Protein AF-A0A8T6NW62-F1 (afdb_monomer)

Sequence (84 aa):
MKQIGTALQSVGHLHIETAPYIYLVETHPDYVGKMDAIFQQVIDRSIAVSSSVITLAEVLSHPLKQQHTRLVARRWSLSASWWR

Mean predicted aligned error: 6.09 Å

Radius of gyration: 13.09 Å; Cα contacts (8 Å, |Δi|>4): 65; chains: 1; bounding box: 27×23×38 Å

Secondary structure (DSSP, 8-state):
-HHHHHHTTT-SEEE--HHHHHHHHTT-TTTHHHHHHHHHHHHHHT-EEE--HHHHHHHHHHHHHTT-HHHHHHHHHHHHTT--

pLDDT: mean 83.79, std 13.97, range [42.28, 96.44]

Solvent-accessible surface area (backbone atoms only — not comparable to full-atom values): 4900 Å² total; per-residue (Å²): 116,76,63,58,61,62,72,48,69,86,52,63,65,48,80,55,62,43,65,63,53,40,25,55,58,70,55,33,83,92,41,24,70,58,42,55,54,52,53,48,51,32,61,79,66,66,33,43,75,47,64,54,73,63,36,53,49,60,53,45,49,60,37,57,77,67,68,39,52,67,52,52,51,55,46,49,59,64,50,52,69,70,77,108

Foldseek 3Di:
DVVLLVVCVPAQEDEDAQVLLLCCLVVPPVCVVVSVVNLVSCQVVVRHYDYDVVSVCNSVVVCVVVVVVVSNVVSVVVCVVSVD

Nearest PDB structures (foldseek):
  6yxx-assembly1_E6  TM=3.047E-01  e=1.459E+00  Trypanosoma brucei brucei

Structure (mmCIF, N/CA/C/O backbone):
data_AF-A0A8T6NW62-F1
#
_entry.id   AF-A0A8T6NW62-F1
#
loop_
_atom_site.group_PDB
_atom_site.id
_atom_site.type_symbol
_atom_site.label_atom_id
_atom_site.label_alt_id
_atom_site.label_comp_id
_atom_site.label_asym_id
_atom_site.label_entity_id
_atom_site.label_seq_id
_atom_site.pdbx_PDB_ins_code
_atom_site.Cartn_x
_atom_site.Cartn_y
_atom_site.Cartn_z
_atom_site.occupancy
_atom_site.B_iso_or_equiv
_atom_site.auth_seq_id
_atom_site.auth_comp_id
_atom_site.auth_asym_id
_atom_site.auth_atom_id
_atom_site.pdbx_PDB_model_num
ATOM 1 N N . MET A 1 1 ? 7.368 -8.907 9.850 1.00 55.44 1 MET A N 1
ATOM 2 C CA . MET A 1 1 ? 6.021 -9.422 9.499 1.00 55.44 1 MET A CA 1
ATOM 3 C C . MET A 1 1 ? 5.015 -9.369 10.653 1.00 55.44 1 MET A C 1
ATOM 5 O O . MET A 1 1 ? 3.954 -8.812 10.424 1.00 55.44 1 MET A O 1
ATOM 9 N N . LYS A 1 2 ? 5.320 -9.825 11.888 1.00 58.56 2 LYS A N 1
ATOM 10 C CA . LYS A 1 2 ? 4.382 -9.745 13.043 1.00 58.56 2 LYS A CA 1
ATOM 11 C C . LYS A 1 2 ? 3.801 -8.344 13.332 1.00 58.56 2 LYS A C 1
ATOM 13 O O . LYS A 1 2 ? 2.663 -8.253 13.762 1.00 58.56 2 LYS A O 1
ATOM 18 N N . GLN A 1 3 ? 4.544 -7.269 13.055 1.00 82.56 3 GLN A N 1
ATOM 19 C CA . GLN A 1 3 ? 4.100 -5.897 13.343 1.00 82.56 3 GLN A CA 1
ATOM 20 C C . GLN A 1 3 ? 2.940 -5.401 12.461 1.00 82.56 3 GLN A C 1
ATOM 22 O O . GLN A 1 3 ? 2.109 -4.650 12.953 1.00 82.56 3 GLN A O 1
ATOM 27 N N . ILE A 1 4 ? 2.844 -5.829 11.194 1.00 88.38 4 ILE A N 1
ATOM 28 C CA . ILE A 1 4 ? 1.797 -5.343 10.270 1.00 88.38 4 ILE A CA 1
ATOM 29 C C . ILE A 1 4 ? 0.424 -5.885 10.679 1.00 88.38 4 ILE A C 1
ATOM 31 O O . ILE A 1 4 ? -0.536 -5.127 10.763 1.00 88.38 4 ILE A O 1
ATOM 35 N N . GLY A 1 5 ? 0.342 -7.183 10.991 1.00 87.62 5 GLY A N 1
ATOM 36 C CA . GLY A 1 5 ? -0.904 -7.802 11.444 1.00 87.62 5 GLY A CA 1
ATOM 37 C C . GLY A 1 5 ? -1.433 -7.159 12.725 1.00 87.62 5 GLY A C 1
ATOM 38 O O . GLY A 1 5 ? -2.616 -6.852 12.801 1.00 87.62 5 GLY A O 1
ATOM 39 N N . THR A 1 6 ? -0.556 -6.885 13.699 1.00 90.81 6 THR A N 1
ATOM 40 C CA . THR A 1 6 ? -0.932 -6.155 14.919 1.00 90.81 6 THR A CA 1
ATOM 41 C C . THR A 1 6 ? -1.364 -4.719 14.618 1.00 90.81 6 THR A C 1
ATOM 43 O O . THR A 1 6 ? -2.366 -4.270 15.161 1.00 90.81 6 THR A O 1
ATOM 46 N N . ALA A 1 7 ? -0.659 -4.007 13.733 1.00 91.62 7 ALA A N 1
ATOM 47 C CA . ALA A 1 7 ? -0.985 -2.621 13.392 1.00 91.62 7 ALA A CA 1
ATOM 48 C C . ALA A 1 7 ? -2.365 -2.466 12.730 1.00 91.62 7 ALA A C 1
ATOM 50 O O . ALA A 1 7 ? -3.003 -1.430 12.886 1.00 91.62 7 ALA A O 1
ATOM 51 N N . LEU A 1 8 ? -2.835 -3.492 12.015 1.00 93.50 8 LEU A N 1
ATOM 52 C CA . LEU A 1 8 ? -4.120 -3.477 11.314 1.00 93.50 8 LEU A CA 1
ATOM 53 C C . LEU A 1 8 ? -5.263 -4.150 12.096 1.00 93.50 8 LEU A C 1
ATOM 55 O O . LEU A 1 8 ? -6.368 -4.258 11.572 1.00 93.50 8 LEU A O 1
ATOM 59 N N . GLN A 1 9 ? -5.042 -4.597 13.340 1.00 91.88 9 GLN A N 1
ATOM 60 C CA . GLN A 1 9 ? -6.035 -5.374 14.103 1.00 91.88 9 GLN A CA 1
ATOM 61 C C . GLN A 1 9 ? -7.385 -4.672 14.295 1.00 91.88 9 GLN A C 1
ATOM 63 O O . GLN A 1 9 ? -8.411 -5.346 14.269 1.00 91.88 9 GLN A O 1
ATOM 68 N N . SER A 1 10 ? -7.388 -3.354 14.497 1.00 92.62 10 SER A N 1
ATOM 69 C CA . SER A 1 10 ? -8.589 -2.542 14.745 1.00 92.62 10 SER A CA 1
ATOM 70 C C . SER A 1 10 ? -8.949 -1.616 13.579 1.00 92.62 10 SER A C 1
ATOM 72 O O . SER A 1 10 ? -9.790 -0.728 13.725 1.00 92.62 10 SER A O 1
ATOM 74 N N . VAL A 1 11 ? -8.307 -1.789 12.422 1.00 95.81 11 VAL A N 1
ATOM 75 C CA . VAL A 1 11 ? -8.509 -0.922 11.259 1.00 95.81 11 VAL A CA 1
ATOM 76 C C . VAL A 1 11 ? -9.700 -1.426 10.450 1.00 95.81 11 VAL A C 1
ATOM 78 O O . VAL A 1 11 ? -9.644 -2.505 9.872 1.00 95.81 11 VAL A O 1
ATOM 81 N N . GLY A 1 12 ? -10.770 -0.630 10.393 1.00 95.19 12 GLY A N 1
ATOM 82 C CA . GLY A 1 12 ? -11.937 -0.907 9.543 1.00 95.19 12 GLY A CA 1
ATOM 83 C C . GLY A 1 12 ? -11.829 -0.327 8.129 1.00 95.19 12 GLY A C 1
ATOM 84 O O . GLY A 1 12 ? -12.480 -0.819 7.211 1.00 95.19 12 GLY A O 1
ATOM 85 N N . HIS A 1 13 ? -10.988 0.696 7.942 1.00 96.44 13 HIS A N 1
ATOM 86 C CA . HIS A 1 13 ? -10.777 1.357 6.655 1.00 96.44 13 HIS A CA 1
ATOM 87 C C . HIS A 1 13 ? -9.315 1.781 6.511 1.00 96.44 13 HIS A C 1
ATOM 89 O O . HIS A 1 13 ? -8.776 2.476 7.370 1.00 96.44 13 HIS A O 1
ATOM 95 N N . LEU A 1 14 ? -8.678 1.366 5.421 1.00 95.06 14 LEU A N 1
ATOM 96 C CA . LEU A 1 14 ? -7.327 1.745 5.039 1.00 95.06 14 LEU A CA 1
ATOM 97 C C . LEU A 1 14 ? -7.355 2.669 3.810 1.00 95.06 14 LEU A C 1
ATOM 99 O O . LEU A 1 14 ? -7.849 2.295 2.744 1.00 95.06 14 LEU A O 1
ATOM 103 N N . HIS A 1 15 ? -6.803 3.876 3.942 1.00 95.38 15 HIS A N 1
ATOM 104 C CA . HIS A 1 15 ? -6.499 4.717 2.784 1.00 95.38 15 HIS A CA 1
ATOM 105 C C . HIS A 1 15 ? -5.091 4.396 2.286 1.00 95.38 15 HIS A C 1
ATOM 107 O O . HIS A 1 15 ? -4.139 4.437 3.066 1.00 95.38 15 HIS A O 1
ATOM 113 N N . ILE A 1 16 ? -4.959 4.043 1.009 1.00 94.06 16 ILE A N 1
ATOM 114 C CA . ILE A 1 16 ? -3.672 3.675 0.416 1.00 94.06 16 ILE A CA 1
ATOM 115 C C . ILE A 1 16 ? -3.227 4.779 -0.536 1.00 94.06 16 ILE A C 1
ATOM 117 O O . ILE A 1 16 ? -3.936 5.112 -1.485 1.00 94.06 16 ILE A O 1
ATOM 121 N N . GLU A 1 17 ? -2.034 5.303 -0.281 1.00 95.19 17 GLU A N 1
ATOM 122 C CA . GLU A 1 17 ? -1.375 6.309 -1.109 1.00 95.19 17 GLU A CA 1
ATOM 123 C C . GLU A 1 17 ? -0.600 5.691 -2.284 1.00 95.19 17 GLU A C 1
ATOM 125 O O . GLU A 1 17 ? -0.521 4.474 -2.460 1.00 95.19 17 GLU A O 1
ATOM 130 N N . THR A 1 18 ? 0.011 6.545 -3.097 1.00 94.44 18 THR A N 1
ATOM 131 C CA . THR A 1 18 ? 0.678 6.194 -4.360 1.00 94.44 18 THR A CA 1
ATOM 132 C C . THR A 1 18 ? 1.832 5.212 -4.216 1.00 94.44 18 THR A C 1
ATOM 134 O O . THR A 1 18 ? 1.884 4.216 -4.940 1.00 94.44 18 THR A O 1
ATOM 137 N N . ALA A 1 19 ? 2.749 5.445 -3.274 1.00 94.19 19 ALA A N 1
ATOM 138 C CA . ALA A 1 19 ? 3.957 4.629 -3.148 1.00 94.19 19 ALA A CA 1
ATOM 139 C C . ALA A 1 19 ? 3.667 3.126 -2.910 1.00 94.19 19 ALA A C 1
ATOM 141 O O . ALA A 1 19 ? 4.239 2.308 -3.632 1.00 94.19 19 ALA A O 1
ATOM 142 N N . PRO A 1 20 ? 2.752 2.725 -1.999 1.00 92.81 20 PRO A N 1
ATOM 143 C CA . PRO A 1 20 ? 2.324 1.330 -1.859 1.00 92.81 20 PRO A CA 1
ATOM 144 C C . PRO A 1 20 ? 1.926 0.628 -3.165 1.00 92.81 20 PRO A C 1
ATOM 146 O O . PRO A 1 20 ? 2.346 -0.505 -3.411 1.00 92.81 20 PRO A O 1
ATOM 149 N N . TYR A 1 21 ? 1.151 1.293 -4.025 1.00 91.12 21 TYR A N 1
ATOM 150 C CA . TYR A 1 21 ? 0.754 0.715 -5.308 1.00 91.12 21 TYR A CA 1
ATOM 151 C C . TYR A 1 21 ? 1.914 0.639 -6.292 1.00 91.12 21 TYR A C 1
ATOM 153 O O . TYR A 1 21 ? 2.043 -0.378 -6.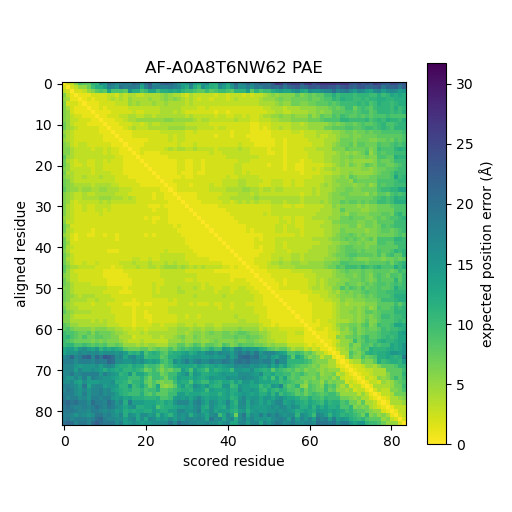968 1.00 91.12 21 TYR A O 1
ATOM 161 N N . ILE A 1 22 ? 2.777 1.658 -6.356 1.00 89.69 22 ILE A N 1
ATOM 162 C CA . ILE A 1 22 ? 3.985 1.611 -7.194 1.00 89.69 22 ILE A CA 1
ATOM 163 C C . ILE A 1 22 ? 4.856 0.424 -6.781 1.00 89.69 22 ILE A C 1
ATOM 165 O O . ILE A 1 22 ? 5.230 -0.384 -7.627 1.00 89.69 22 ILE A O 1
ATOM 169 N N . TYR A 1 23 ? 5.103 0.239 -5.482 1.00 91.56 23 TYR A N 1
ATOM 170 C CA . TYR A 1 23 ? 5.903 -0.884 -4.989 1.00 91.56 23 TYR A CA 1
ATOM 171 C C . TYR A 1 23 ? 5.307 -2.243 -5.348 1.00 91.56 23 TYR A C 1
ATOM 173 O O . TYR A 1 23 ? 6.047 -3.182 -5.646 1.00 91.56 23 TYR A O 1
ATOM 181 N N . LEU A 1 24 ? 3.980 -2.350 -5.341 1.00 88.00 24 LEU A N 1
ATOM 182 C CA . LEU A 1 24 ? 3.279 -3.566 -5.725 1.00 88.00 24 LEU A CA 1
ATOM 183 C C . LEU A 1 24 ? 3.318 -3.819 -7.241 1.00 88.00 24 LEU A C 1
ATOM 185 O O . LEU A 1 24 ? 3.500 -4.964 -7.660 1.00 88.00 24 LEU A O 1
ATOM 189 N N . VAL A 1 25 ? 3.107 -2.782 -8.054 1.00 84.12 25 VAL A N 1
ATOM 190 C CA . VAL A 1 25 ? 3.068 -2.866 -9.524 1.00 84.12 25 VAL A CA 1
ATOM 191 C C . VAL A 1 25 ? 4.461 -3.112 -10.092 1.00 84.12 25 VAL A C 1
ATOM 193 O O . VAL A 1 25 ? 4.629 -3.979 -10.947 1.00 84.12 25 VAL A O 1
ATOM 196 N N . GLU A 1 26 ? 5.465 -2.404 -9.586 1.00 85.56 26 GLU A N 1
ATOM 197 C CA . GLU A 1 26 ? 6.851 -2.480 -10.058 1.00 85.56 26 GLU A CA 1
ATOM 198 C C . GLU A 1 26 ? 7.667 -3.567 -9.342 1.00 85.56 26 GLU A C 1
ATOM 200 O O . GLU A 1 26 ? 8.820 -3.797 -9.687 1.00 85.56 26 GLU A O 1
ATOM 205 N N . THR A 1 27 ? 7.069 -4.296 -8.389 1.00 87.56 27 THR A N 1
ATOM 206 C CA . THR A 1 27 ? 7.742 -5.362 -7.619 1.00 87.56 27 THR A CA 1
ATOM 207 C C . THR A 1 27 ? 9.006 -4.837 -6.933 1.00 87.56 27 THR A C 1
ATOM 209 O O . THR A 1 27 ? 10.085 -5.420 -7.030 1.00 87.56 27 THR A O 1
ATOM 212 N N . HIS A 1 28 ? 8.880 -3.700 -6.244 1.00 89.94 28 HIS A N 1
ATOM 213 C CA . HIS A 1 28 ? 10.025 -3.075 -5.592 1.00 89.94 28 HIS A CA 1
ATOM 214 C C . HIS A 1 28 ? 10.632 -4.051 -4.567 1.00 89.94 28 HIS A C 1
ATOM 216 O O . HIS A 1 28 ? 9.922 -4.455 -3.638 1.00 89.94 28 HIS A O 1
ATOM 222 N N . PRO A 1 29 ? 11.925 -4.409 -4.676 1.00 91.25 29 PRO A N 1
ATOM 223 C CA . PRO A 1 29 ? 12.514 -5.540 -3.952 1.00 91.25 29 PRO A CA 1
ATOM 224 C C . PRO A 1 29 ? 12.356 -5.429 -2.430 1.00 91.25 29 PRO A C 1
ATOM 226 O O . PRO A 1 29 ? 11.990 -6.398 -1.769 1.00 91.25 29 PRO A O 1
ATOM 229 N N . ASP A 1 30 ? 12.525 -4.224 -1.884 1.00 94.56 30 ASP A N 1
ATOM 230 C CA . ASP A 1 30 ? 12.467 -3.998 -0.432 1.00 94.56 30 ASP A CA 1
ATOM 231 C C . ASP A 1 30 ? 11.047 -3.881 0.149 1.00 94.56 30 ASP A C 1
ATOM 233 O O . ASP A 1 30 ? 10.852 -3.973 1.369 1.00 94.56 30 ASP A O 1
ATOM 237 N N . TYR A 1 31 ? 10.042 -3.641 -0.700 1.00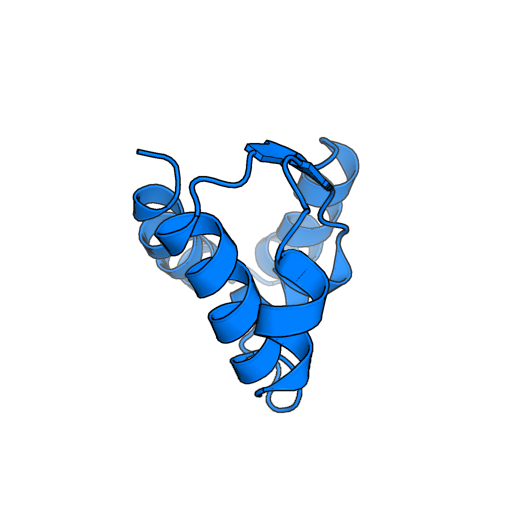 93.06 31 TYR A N 1
ATOM 238 C CA . TYR A 1 31 ? 8.698 -3.257 -0.255 1.00 93.06 31 TYR A CA 1
ATOM 239 C C . TYR A 1 31 ? 7.597 -4.197 -0.725 1.00 93.06 31 TYR A C 1
ATOM 241 O O . TYR A 1 31 ? 6.578 -4.279 -0.041 1.00 93.06 31 TYR A O 1
ATOM 249 N N . VAL A 1 32 ? 7.790 -4.955 -1.807 1.00 91.75 32 VAL A N 1
ATOM 250 C CA . VAL A 1 32 ? 6.747 -5.841 -2.344 1.00 91.75 32 VAL A CA 1
ATOM 251 C C . VAL A 1 32 ? 6.263 -6.848 -1.299 1.00 91.75 32 VAL A C 1
ATOM 253 O O . VAL A 1 32 ? 5.062 -6.965 -1.087 1.00 91.75 32 VAL A O 1
ATOM 256 N N . GLY A 1 33 ? 7.168 -7.451 -0.519 1.00 92.19 33 GLY A N 1
ATOM 257 C CA . GLY A 1 33 ? 6.783 -8.379 0.551 1.00 92.19 33 GLY A CA 1
ATOM 258 C C . GLY A 1 33 ? 6.010 -7.719 1.702 1.00 92.19 33 GLY A C 1
ATOM 259 O O . GLY A 1 33 ? 5.175 -8.358 2.340 1.00 92.19 33 GLY A O 1
ATOM 260 N N . LYS A 1 34 ? 6.241 -6.425 1.968 1.00 93.25 34 LYS A N 1
ATOM 261 C CA . LYS A 1 34 ? 5.433 -5.661 2.935 1.00 93.25 34 LYS A CA 1
ATOM 262 C C . LYS A 1 34 ? 4.052 -5.358 2.361 1.00 93.25 34 LYS A C 1
ATOM 264 O O . LYS A 1 34 ? 3.078 -5.440 3.101 1.00 93.25 34 LYS A O 1
ATOM 269 N N . MET A 1 35 ? 3.972 -5.023 1.073 1.00 93.06 35 MET A N 1
ATOM 270 C CA . MET A 1 35 ? 2.701 -4.741 0.406 1.00 93.06 35 MET A CA 1
ATOM 271 C C . MET A 1 35 ? 1.835 -5.994 0.345 1.00 93.06 35 MET A C 1
ATOM 273 O O . MET A 1 35 ? 0.693 -5.942 0.787 1.00 93.06 35 MET A O 1
ATOM 277 N N . ASP A 1 36 ? 2.394 -7.129 -0.075 1.00 91.50 36 ASP A N 1
ATOM 278 C CA . ASP A 1 36 ? 1.682 -8.410 -0.085 1.00 91.50 36 ASP A CA 1
ATOM 279 C C . ASP A 1 36 ? 1.132 -8.746 1.314 1.00 91.50 36 ASP A C 1
ATOM 281 O O . ASP A 1 36 ? -0.028 -9.121 1.451 1.00 91.50 36 ASP A O 1
ATOM 285 N N . ALA A 1 37 ? 1.912 -8.516 2.379 1.00 92.44 37 ALA A N 1
ATOM 286 C CA . ALA A 1 37 ? 1.446 -8.728 3.750 1.00 92.44 37 ALA A CA 1
ATOM 287 C C . ALA A 1 37 ? 0.302 -7.782 4.168 1.00 92.44 37 ALA A C 1
ATOM 289 O O . ALA A 1 37 ? -0.610 -8.212 4.873 1.00 92.44 37 ALA A O 1
ATOM 290 N N . ILE A 1 38 ? 0.334 -6.508 3.759 1.00 93.12 38 ILE A N 1
ATOM 291 C CA . ILE A 1 38 ? -0.745 -5.542 4.031 1.00 93.12 38 ILE A CA 1
ATOM 292 C C . ILE A 1 38 ? -2.019 -5.951 3.290 1.00 93.12 38 ILE A C 1
ATOM 294 O O . ILE A 1 38 ? -3.075 -6.050 3.911 1.00 93.12 38 ILE A O 1
ATOM 298 N N . PHE A 1 39 ? -1.925 -6.230 1.989 1.00 91.19 39 PHE A N 1
ATOM 299 C CA . PHE A 1 39 ? -3.083 -6.617 1.183 1.00 91.19 39 PHE A CA 1
ATOM 300 C C . PHE A 1 39 ? -3.659 -7.968 1.618 1.00 91.19 39 PHE A C 1
ATOM 302 O O . PHE A 1 39 ? -4.876 -8.124 1.630 1.00 91.19 39 PHE A O 1
ATOM 309 N N . GLN A 1 40 ? -2.831 -8.902 2.094 1.00 92.12 40 GLN A N 1
ATOM 310 C CA . GLN A 1 40 ? -3.337 -10.128 2.708 1.00 92.12 40 GLN A CA 1
ATOM 311 C C . GLN A 1 40 ? -4.171 -9.831 3.964 1.00 92.12 40 GLN A C 1
ATOM 313 O O . GLN A 1 40 ? -5.248 -10.390 4.118 1.00 92.12 40 GLN A O 1
ATOM 318 N N . GLN A 1 41 ? -3.736 -8.910 4.836 1.00 93.19 41 GLN A N 1
ATOM 319 C CA . GLN A 1 41 ? -4.544 -8.511 5.999 1.00 93.19 41 GLN A CA 1
ATOM 320 C C . GLN A 1 41 ? -5.849 -7.817 5.605 1.00 93.19 41 GLN A C 1
ATOM 322 O O . GLN A 1 41 ? -6.860 -8.027 6.272 1.00 93.19 41 GLN A O 1
ATOM 327 N N . VAL A 1 42 ? -5.833 -7.010 4.542 1.00 93.12 42 VAL A N 1
ATOM 328 C CA . VAL A 1 42 ? -7.046 -6.393 3.989 1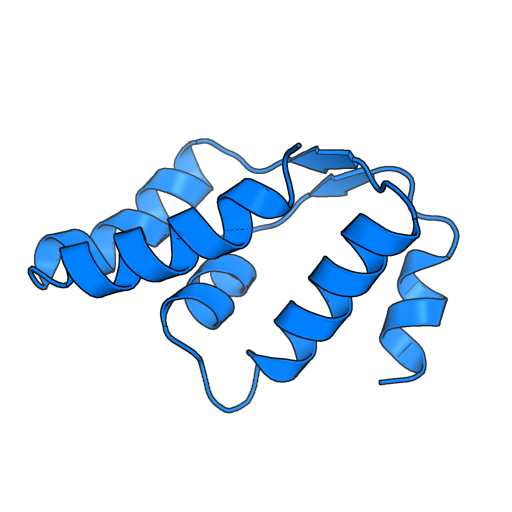.00 93.12 42 VAL A CA 1
ATOM 329 C C . VAL A 1 42 ? -8.059 -7.465 3.599 1.00 93.12 42 VAL A C 1
ATOM 331 O O . VAL A 1 42 ? -9.216 -7.367 3.999 1.00 93.12 42 VAL A O 1
ATOM 334 N N . ILE A 1 43 ? -7.615 -8.500 2.880 1.00 90.38 43 ILE A N 1
ATOM 335 C CA . ILE A 1 43 ? -8.462 -9.614 2.437 1.00 90.38 43 ILE A CA 1
ATOM 336 C C . ILE A 1 43 ? -8.969 -10.410 3.643 1.00 90.38 43 ILE A C 1
ATOM 338 O O . ILE A 1 43 ? -10.177 -10.530 3.837 1.00 90.38 43 ILE A O 1
ATOM 342 N N . ASP A 1 44 ? -8.056 -10.890 4.492 1.00 91.75 44 ASP A N 1
ATOM 343 C CA . ASP A 1 44 ? -8.368 -11.768 5.629 1.00 91.75 44 ASP A CA 1
ATOM 344 C C . ASP A 1 44 ? -9.373 -11.140 6.605 1.00 91.75 44 ASP A C 1
ATOM 346 O O . ASP A 1 44 ? -10.121 -11.846 7.280 1.00 91.75 44 ASP A O 1
ATOM 350 N N . ARG A 1 45 ? -9.369 -9.807 6.714 1.00 91.88 45 ARG A N 1
ATOM 351 C CA . ARG A 1 45 ? -10.184 -9.051 7.675 1.00 91.88 45 ARG A CA 1
ATOM 352 C C . ARG A 1 45 ? -11.298 -8.239 7.025 1.00 91.88 45 ARG A C 1
ATOM 354 O O . ARG A 1 45 ? -12.030 -7.570 7.747 1.00 91.88 45 ARG A O 1
ATOM 361 N N . SER A 1 46 ? -11.426 -8.281 5.698 1.00 92.81 46 SER A N 1
ATOM 362 C CA . SER A 1 46 ? -12.394 -7.471 4.944 1.00 92.81 46 SER A CA 1
ATOM 363 C C . SER A 1 46 ? -12.304 -5.971 5.269 1.00 92.81 46 SER A C 1
ATOM 365 O O . SER A 1 46 ? -13.315 -5.296 5.462 1.00 92.81 46 SER A O 1
ATOM 367 N N . ILE A 1 47 ? -11.080 -5.442 5.363 1.00 95.12 47 ILE A N 1
ATOM 36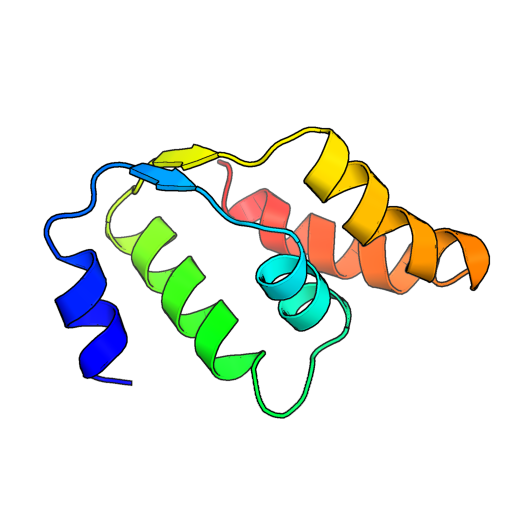8 C CA . ILE A 1 47 ? -10.845 -4.013 5.621 1.00 95.12 47 ILE A CA 1
ATOM 369 C C . ILE A 1 47 ? -11.287 -3.226 4.386 1.00 95.12 47 ILE A C 1
ATOM 371 O O . ILE A 1 47 ? -10.855 -3.530 3.275 1.00 95.12 47 ILE A O 1
ATOM 375 N N . ALA A 1 48 ? -12.101 -2.183 4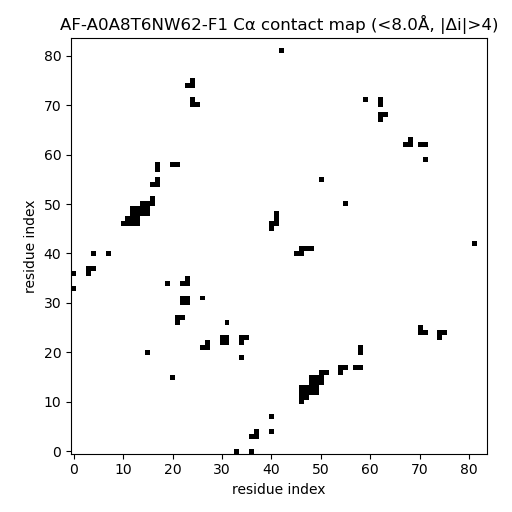.562 1.00 94.94 48 ALA A N 1
ATOM 376 C CA . ALA A 1 48 ? -12.449 -1.304 3.452 1.00 94.94 48 ALA A CA 1
ATOM 377 C C . ALA A 1 48 ? -11.190 -0.584 2.951 1.00 94.94 48 ALA A C 1
ATOM 379 O O . ALA A 1 48 ? -10.419 -0.052 3.749 1.00 94.94 48 ALA A O 1
ATOM 380 N N . VAL A 1 49 ? -10.969 -0.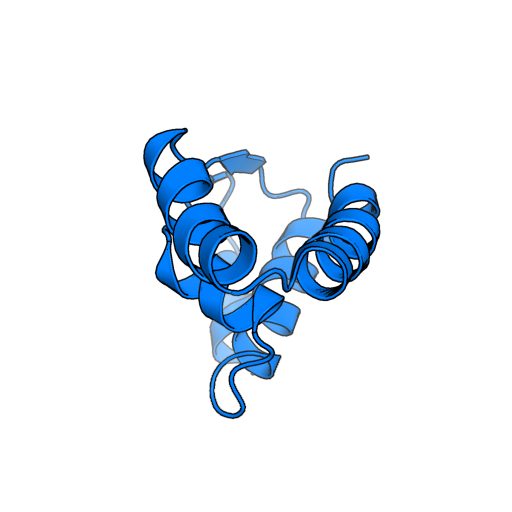535 1.638 1.00 95.00 49 VAL A N 1
ATOM 381 C CA . VAL A 1 49 ?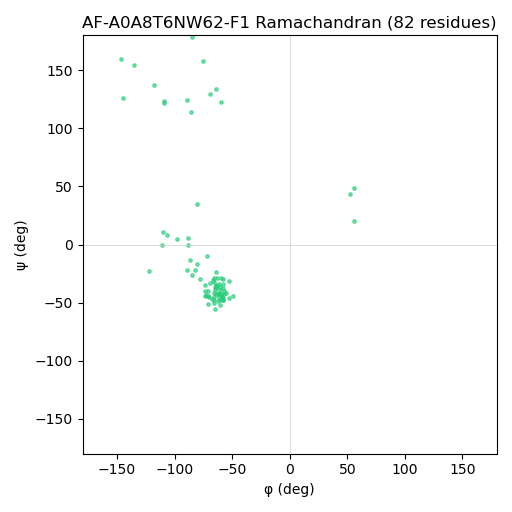 -9.825 0.181 1.060 1.00 95.00 49 VAL A CA 1
ATOM 382 C C . VAL A 1 49 ? -10.312 1.300 0.161 1.00 95.00 49 VAL A C 1
ATOM 384 O O . VAL A 1 49 ? -11.235 1.130 -0.630 1.00 95.00 49 VAL A O 1
ATOM 387 N N . SER A 1 50 ? -9.667 2.457 0.274 1.00 94.88 50 SER A N 1
ATOM 388 C CA . SER A 1 50 ? -9.889 3.583 -0.632 1.00 94.88 50 SER A CA 1
ATOM 389 C C . SER A 1 50 ? -8.574 4.208 -1.060 1.00 94.88 50 SER A C 1
ATOM 391 O O . SER A 1 50 ? -7.601 4.183 -0.308 1.00 94.88 50 SER A O 1
ATOM 393 N N . SER A 1 51 ? -8.596 4.835 -2.228 1.00 95.12 51 SER A N 1
ATOM 394 C CA . SER A 1 51 ? -7.521 5.680 -2.739 1.00 95.12 51 SER A CA 1
ATOM 395 C C . SER A 1 51 ? -8.122 6.805 -3.563 1.00 95.12 51 SER A C 1
ATOM 397 O O . SER A 1 51 ? -9.262 6.709 -4.023 1.00 95.12 51 SER A O 1
ATOM 399 N N . SER A 1 52 ? -7.367 7.881 -3.749 1.00 95.38 52 SER A N 1
ATOM 400 C CA . SER A 1 52 ? -7.804 8.973 -4.612 1.00 95.38 52 SER A CA 1
ATOM 401 C C . SER A 1 52 ? -7.667 8.613 -6.100 1.00 95.38 52 SER A C 1
ATOM 403 O O . SER A 1 52 ? -6.859 7.773 -6.498 1.00 95.38 52 SER A O 1
ATOM 405 N N . VAL A 1 53 ? -8.419 9.301 -6.961 1.00 92.62 53 VAL A N 1
ATOM 406 C CA . VAL A 1 53 ? -8.204 9.232 -8.419 1.00 92.62 53 VAL A CA 1
ATOM 407 C C . VAL A 1 53 ? -6.838 9.799 -8.832 1.00 92.62 53 VAL A C 1
ATOM 409 O O . VAL A 1 53 ? -6.301 9.405 -9.864 1.00 92.62 53 VAL A O 1
ATOM 412 N N . ILE A 1 54 ? -6.254 10.681 -8.011 1.00 94.31 54 ILE A N 1
ATOM 413 C CA . ILE A 1 54 ? -4.906 11.229 -8.211 1.00 94.31 54 ILE A CA 1
ATOM 414 C C . ILE A 1 54 ? -3.874 10.113 -8.022 1.00 94.31 54 ILE A C 1
ATOM 416 O O . ILE A 1 54 ? -3.045 9.895 -8.899 1.00 94.31 54 ILE A O 1
ATOM 420 N N . THR A 1 55 ? -4.013 9.328 -6.952 1.00 93.69 55 THR A N 1
ATOM 421 C CA . THR A 1 55 ? -3.207 8.130 -6.684 1.00 93.69 55 THR A CA 1
ATOM 422 C C . THR A 1 55 ? -3.228 7.173 -7.876 1.00 93.69 55 THR A C 1
ATOM 424 O O . THR A 1 55 ? -2.183 6.706 -8.324 1.00 93.69 55 THR A O 1
ATOM 427 N N . LEU A 1 56 ? -4.409 6.920 -8.453 1.00 90.00 56 LEU A N 1
ATOM 428 C CA . LEU A 1 56 ? -4.531 6.085 -9.651 1.00 90.00 56 LEU A CA 1
ATOM 429 C C . LEU A 1 56 ? -3.769 6.680 -10.847 1.00 90.00 56 LEU A C 1
ATOM 431 O O . LEU A 1 56 ? -3.053 5.958 -11.543 1.00 90.00 56 LEU A O 1
ATOM 435 N N . ALA A 1 57 ? -3.901 7.987 -11.086 1.00 90.06 57 ALA A N 1
ATOM 436 C CA . ALA A 1 57 ? -3.208 8.665 -12.177 1.00 90.06 57 ALA A CA 1
ATOM 437 C C . ALA A 1 57 ? -1.681 8.587 -12.027 1.00 90.06 57 ALA A C 1
ATOM 439 O O . ALA A 1 57 ? -0.981 8.328 -13.008 1.00 90.06 57 ALA A O 1
ATOM 440 N N . GLU A 1 58 ? -1.154 8.756 -10.816 1.00 90.06 58 GLU A N 1
ATOM 441 C CA . GLU A 1 58 ? 0.282 8.679 -10.534 1.00 90.06 58 GLU A CA 1
ATOM 442 C C . GLU A 1 58 ? 0.835 7.268 -10.763 1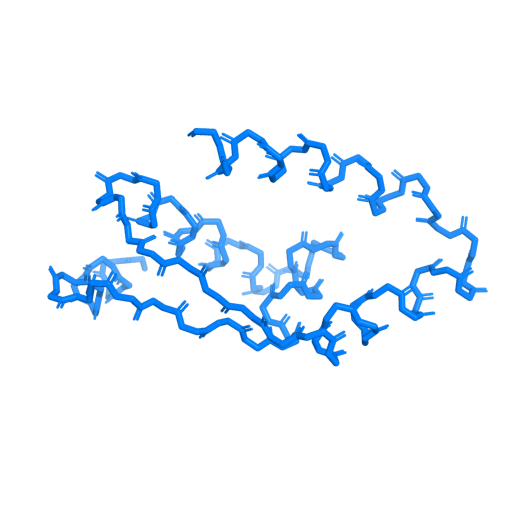.00 90.06 58 GLU A C 1
ATOM 444 O O . GLU A 1 58 ? 1.843 7.109 -11.456 1.00 90.06 58 GLU A O 1
ATOM 449 N N . VAL A 1 59 ? 0.132 6.241 -10.273 1.00 90.00 59 VAL A N 1
ATOM 450 C CA . VAL A 1 59 ? 0.518 4.828 -10.440 1.00 90.00 59 VAL A CA 1
ATOM 451 C C . VAL A 1 59 ? 0.569 4.427 -11.914 1.00 90.00 59 VAL A C 1
ATOM 453 O O . VAL A 1 59 ? 1.457 3.682 -12.326 1.00 90.00 59 VAL A O 1
ATOM 456 N N . LEU A 1 60 ? -0.368 4.915 -12.729 1.00 86.44 60 LEU A N 1
ATOM 457 C CA . LEU A 1 60 ? -0.452 4.560 -14.147 1.00 86.44 60 LEU A CA 1
ATOM 458 C C . LEU A 1 60 ? 0.453 5.412 -15.042 1.00 86.44 60 LEU A C 1
ATOM 460 O O . LEU A 1 60 ? 0.876 4.946 -16.102 1.00 86.44 60 LEU A O 1
ATOM 464 N N . SER A 1 61 ? 0.775 6.641 -14.635 1.00 86.62 61 SER A N 1
ATOM 465 C CA . SER A 1 61 ? 1.525 7.591 -15.464 1.00 86.62 61 SER A CA 1
ATOM 466 C C . SER A 1 61 ? 2.884 7.053 -15.901 1.00 86.62 61 SER A C 1
ATOM 468 O O . SER A 1 61 ? 3.253 7.192 -17.068 1.00 86.62 61 SER A O 1
ATOM 470 N N . HIS A 1 62 ? 3.637 6.443 -14.986 1.00 81.44 62 HIS A N 1
ATOM 471 C CA . HIS A 1 62 ? 4.981 5.955 -15.286 1.00 81.44 62 HIS A CA 1
ATOM 472 C C . HIS A 1 62 ? 4.965 4.721 -16.215 1.00 81.44 62 HIS A C 1
ATOM 474 O O . HIS A 1 62 ? 5.570 4.787 -17.291 1.00 81.44 62 HIS A O 1
ATOM 480 N N . PRO A 1 63 ? 4.198 3.650 -15.928 1.00 77.81 63 PRO A N 1
ATOM 481 C CA . PRO A 1 63 ? 4.127 2.499 -16.825 1.00 77.81 63 PRO A CA 1
ATOM 482 C C . PRO A 1 63 ? 3.536 2.799 -18.207 1.00 77.81 63 PRO A C 1
ATOM 484 O O . PRO A 1 63 ? 3.984 2.220 -19.197 1.00 77.81 63 PRO A O 1
ATOM 487 N N . LEU A 1 64 ? 2.545 3.697 -18.301 1.00 81.62 64 LEU A N 1
ATOM 488 C CA . LEU A 1 64 ? 1.959 4.085 -19.588 1.00 81.62 64 LEU A CA 1
ATOM 489 C C . LEU A 1 64 ? 2.973 4.825 -20.465 1.00 81.62 64 LEU A C 1
ATOM 491 O O . LEU A 1 64 ? 3.077 4.524 -21.654 1.00 81.62 64 LEU A O 1
ATOM 495 N N . LYS A 1 65 ? 3.771 5.731 -19.883 1.00 80.62 65 LYS A N 1
ATOM 496 C CA . LYS A 1 65 ? 4.862 6.422 -20.595 1.00 80.62 65 LYS A CA 1
ATOM 497 C C . LYS A 1 65 ? 5.929 5.456 -21.111 1.00 80.62 65 LYS A C 1
ATOM 499 O O . LYS A 1 65 ? 6.482 5.686 -22.179 1.00 80.62 65 LYS A O 1
ATOM 504 N N . GLN A 1 66 ? 6.195 4.373 -20.383 1.00 79.56 66 GLN A N 1
ATOM 505 C CA . GLN A 1 66 ? 7.198 3.368 -20.751 1.00 79.56 66 GLN A CA 1
ATOM 506 C C . GLN A 1 66 ? 6.662 2.245 -21.653 1.00 79.56 66 GLN A C 1
ATOM 508 O O . GLN A 1 66 ? 7.371 1.279 -21.911 1.00 79.56 66 GLN A O 1
ATOM 513 N N . GLN A 1 67 ? 5.406 2.324 -22.116 1.00 75.00 67 GLN A N 1
ATOM 514 C CA . GLN A 1 67 ? 4.727 1.236 -22.840 1.00 75.00 67 GLN A CA 1
ATOM 515 C C . GLN A 1 67 ? 4.695 -0.103 -22.068 1.00 75.00 67 GLN A C 1
ATOM 517 O O . GLN A 1 67 ? 4.422 -1.163 -22.633 1.00 75.00 67 GLN A O 1
ATOM 522 N N . HIS A 1 68 ? 4.878 -0.070 -20.746 1.00 71.50 68 HIS A N 1
ATOM 523 C CA . HIS A 1 68 ? 4.809 -1.222 -19.843 1.00 71.50 68 HIS A CA 1
ATOM 524 C C . HIS A 1 68 ? 3.357 -1.586 -19.477 1.00 71.50 68 HIS A C 1
ATOM 526 O O . HIS A 1 68 ? 3.058 -2.053 -18.375 1.00 71.50 68 HIS A O 1
ATOM 532 N N . THR A 1 69 ? 2.427 -1.411 -20.417 1.00 65.81 69 THR A N 1
ATOM 533 C CA . THR A 1 69 ? 0.988 -1.667 -20.239 1.00 65.81 69 THR A CA 1
ATOM 534 C C . THR A 1 69 ? 0.696 -3.109 -19.831 1.00 65.81 69 THR A C 1
ATOM 536 O O . THR A 1 69 ? -0.197 -3.345 -19.018 1.00 65.81 69 THR A O 1
ATOM 539 N N . ARG A 1 70 ? 1.481 -4.083 -20.315 1.00 66.56 70 ARG A N 1
ATOM 540 C CA . ARG A 1 70 ? 1.352 -5.500 -19.922 1.00 66.56 70 ARG A CA 1
ATOM 541 C C . ARG A 1 70 ? 1.643 -5.754 -18.442 1.00 66.56 70 ARG A C 1
ATOM 543 O O . ARG A 1 70 ? 1.012 -6.627 -17.853 1.00 66.56 70 ARG A O 1
ATOM 550 N N . LEU A 1 71 ? 2.582 -5.021 -17.847 1.00 67.69 71 LEU A N 1
ATOM 551 C CA . LEU A 1 71 ? 3.020 -5.229 -16.463 1.00 67.69 71 LEU A CA 1
ATOM 552 C C . LEU A 1 71 ? 1.954 -4.719 -15.484 1.00 67.69 71 LEU A C 1
ATOM 554 O O . LEU A 1 71 ? 1.537 -5.447 -14.581 1.00 67.69 71 LEU A O 1
ATOM 558 N N . VAL A 1 72 ? 1.408 -3.534 -15.774 1.00 65.06 72 VAL A N 1
ATOM 559 C CA . VAL A 1 72 ? 0.241 -2.976 -15.074 1.00 65.06 72 VAL A CA 1
ATOM 560 C C . VAL A 1 72 ? -0.974 -3.876 -15.225 1.00 65.06 72 VAL A C 1
ATOM 562 O O . VAL A 1 72 ? -1.562 -4.256 -14.220 1.00 65.06 72 VAL A O 1
ATOM 565 N N . ALA A 1 73 ? -1.336 -4.265 -16.452 1.00 65.31 73 ALA A N 1
ATOM 566 C CA . ALA A 1 73 ? -2.525 -5.079 -16.697 1.00 65.31 73 ALA A CA 1
ATOM 567 C C . ALA A 1 73 ? -2.456 -6.430 -15.970 1.00 65.31 73 ALA A C 1
ATOM 569 O O . ALA A 1 73 ? -3.429 -6.849 -15.344 1.00 65.31 73 ALA A O 1
ATOM 570 N N . ARG A 1 74 ? -1.289 -7.089 -15.982 1.00 67.25 74 ARG A N 1
ATOM 571 C CA . ARG A 1 74 ? -1.082 -8.356 -15.272 1.00 67.25 74 ARG A CA 1
ATOM 572 C C . ARG A 1 74 ? -1.265 -8.191 -13.767 1.00 67.25 74 ARG A C 1
ATOM 574 O O . ARG A 1 74 ? -1.993 -8.976 -13.166 1.00 67.25 74 ARG A O 1
ATOM 581 N N . ARG A 1 75 ? -0.649 -7.184 -13.144 1.00 68.00 75 ARG A N 1
ATOM 582 C CA . ARG A 1 75 ? -0.760 -7.004 -11.687 1.00 68.00 75 ARG A CA 1
ATOM 583 C C . ARG A 1 75 ? -2.135 -6.482 -11.275 1.00 68.00 75 ARG A C 1
ATOM 585 O O . ARG A 1 75 ? -2.664 -6.948 -10.276 1.00 68.00 75 ARG A O 1
ATOM 592 N N . TRP A 1 76 ? -2.753 -5.625 -12.084 1.00 64.50 76 TRP A N 1
ATOM 593 C CA . TRP A 1 76 ? -4.122 -5.158 -11.868 1.00 64.50 76 TRP A CA 1
ATOM 594 C C . TRP A 1 76 ? -5.142 -6.294 -11.966 1.00 64.50 76 TRP A C 1
ATOM 596 O O . TRP A 1 76 ? -6.078 -6.352 -11.183 1.00 64.50 76 TRP A O 1
ATOM 606 N N . SER A 1 77 ? -4.950 -7.253 -12.876 1.00 60.19 77 SER A N 1
ATOM 607 C CA . SER A 1 77 ? -5.816 -8.440 -12.946 1.00 60.19 77 SER A CA 1
ATOM 608 C C . SER A 1 77 ? -5.681 -9.358 -11.722 1.00 60.19 77 SER A C 1
ATOM 610 O O . SER A 1 77 ? 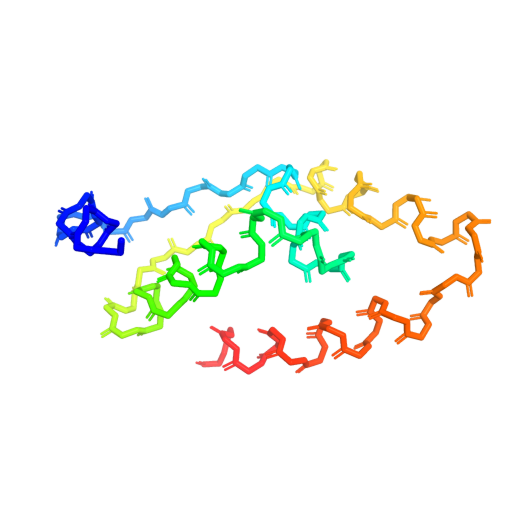-6.660 -9.976 -11.315 1.00 60.19 77 SER A O 1
ATOM 612 N N . LEU A 1 78 ? -4.496 -9.398 -11.099 1.00 57.84 78 LEU A N 1
ATOM 613 C CA . LEU A 1 78 ? -4.248 -10.128 -9.851 1.00 57.84 78 LEU A CA 1
ATOM 614 C C . LEU A 1 78 ? -4.770 -9.375 -8.620 1.00 57.84 78 LEU A C 1
ATOM 616 O O . LEU A 1 78 ? -5.159 -10.012 -7.650 1.00 57.84 78 LEU A O 1
ATOM 620 N N . SER A 1 79 ? -4.804 -8.039 -8.647 1.00 57.09 79 SER A N 1
ATOM 621 C CA . SER A 1 79 ? -5.448 -7.253 -7.590 1.00 57.09 79 SER A CA 1
ATOM 622 C C . SER A 1 79 ? -6.960 -7.143 -7.776 1.00 57.09 79 SER A C 1
ATOM 624 O O . SER A 1 79 ? -7.673 -6.947 -6.805 1.00 57.09 79 SER A O 1
ATOM 626 N N . ALA A 1 80 ? -7.489 -7.336 -8.988 1.00 55.94 80 ALA A N 1
ATOM 627 C CA . ALA A 1 80 ? -8.927 -7.384 -9.261 1.00 55.94 80 ALA A CA 1
ATOM 628 C C . ALA A 1 80 ? -9.643 -8.504 -8.486 1.00 55.94 80 ALA A C 1
ATOM 630 O O . ALA A 1 80 ? -10.811 -8.352 -8.137 1.00 55.94 80 ALA A O 1
ATOM 631 N N . SER A 1 81 ? -8.951 -9.606 -8.170 1.00 53.59 81 SER A N 1
ATOM 632 C CA . SER A 1 81 ? -9.476 -10.637 -7.264 1.00 53.59 81 SER A CA 1
ATOM 633 C C . SER A 1 81 ? -9.517 -10.212 -5.794 1.00 53.59 81 SER A C 1
ATOM 635 O O . SER A 1 81 ? -10.093 -10.935 -4.994 1.00 53.59 81 SER A O 1
ATOM 637 N N . TRP A 1 82 ? -8.922 -9.075 -5.426 1.00 51.19 82 TRP A N 1
ATOM 638 C CA . TRP A 1 82 ? -8.983 -8.513 -4.071 1.00 51.19 82 TRP A CA 1
ATOM 639 C C . TRP A 1 82 ? -10.208 -7.619 -3.849 1.00 51.19 82 TRP A C 1
ATOM 641 O O . TRP A 1 82 ? -10.504 -7.280 -2.711 1.00 51.19 82 TRP A O 1
ATOM 651 N N . TRP A 1 83 ? -10.900 -7.224 -4.923 1.00 46.91 83 TRP A N 1
ATOM 652 C CA . TRP A 1 83 ? -12.057 -6.322 -4.878 1.00 46.91 83 TRP A CA 1
ATOM 653 C C . TRP A 1 83 ? -13.400 -7.037 -5.112 1.00 46.91 83 TRP A C 1
ATOM 655 O O . TRP A 1 83 ? -14.411 -6.362 -5.307 1.00 46.91 83 TRP A O 1
ATOM 665 N N . ARG A 1 84 ? -13.408 -8.377 -5.162 1.00 42.28 84 ARG A N 1
ATOM 666 C CA . ARG A 1 84 ? -14.633 -9.192 -5.207 1.00 42.28 84 ARG A CA 1
ATOM 667 C C . ARG A 1 84 ? -15.027 -9.663 -3.820 1.00 42.28 84 ARG A C 1
ATOM 669 O O . ARG A 1 84 ? -14.101 -9.976 -3.044 1.00 42.28 84 ARG A O 1
#